Protein AF-A0A093FDG3-F1 (afdb_monomer)

Foldseek 3Di:
DDDPCPPDPPPDAQVVDQDADPVRDRLAGEDDLVCQVVLVVQLVVLCVVCVVLVVVLVVCVVVVPCVQAEEEADDEDDSNVLSVCVSHPQPRYEYAYEDDNHDNPRYYYQYYDPDDPVSSVVSVCSRAPDPPGHGPYD

Sequence (138 aa):
AASYTDSSDDETSPRDKQQKNSKGSSDFCVKNIKQAEFGRREIEIAEQEMPALMALRKRAQGEKPLAGAKIVGCTHITAQTAVRAQPIPKGSAKAVLAPVSFSVPGFPVFAWKGESEDDFWWCIDRCVNVEGWQPNMV

Nearest PDB structures (foldseek):
  3gvp-assembly1_B  TM=8.889E-01  e=8.776E-14  Homo sapiens
  3gvp-assembly1_D  TM=8.827E-01  e=7.174E-13  Homo sapiens
  8cfu-assembly1_A  TM=8.323E-01  e=2.306E-08  Pseudomonas aeruginosa PAO1
  8ajw-assembly1_BBB  TM=8.351E-01  e=3.837E-08  Pseudomonas aeruginosa PAO1
  8aju-assembly1_AAA  TM=8.352E-01  e=5.992E-08  Pseudomonas aeruginosa PAO1

Secondary structure (DSSP, 8-state):
-------SSTTS-GGGS----TTS----EES-GGGHHHHHHHHHHHHHH-HHHHHHHHHHHHH-TTTT--EEEEEE--HHHHHHHTTSPTTSEEEEEESS----TTS-EEE-TT--HHHHHHHHHHHH-BTTB--SB-

Mean predicted aligned error: 9.43 Å

Radius of gyration: 15.61 Å; Cα contacts (8 Å, |Δi|>4): 178; chains: 1; bounding box: 36×43×39 Å

Solvent-accessible surface area (backbone atoms only — not comparable to full-atom values): 8216 Å² total; per-residue (Å²): 135,86,82,87,73,88,87,80,75,86,86,63,64,44,84,81,50,93,53,65,50,103,82,71,52,55,68,49,35,48,74,44,76,83,42,33,65,59,36,50,53,46,27,60,53,35,48,71,76,33,57,71,58,52,52,50,49,64,61,40,67,81,71,46,86,62,70,90,42,25,34,36,45,82,48,77,39,49,41,59,47,53,55,68,55,64,84,55,55,75,73,29,4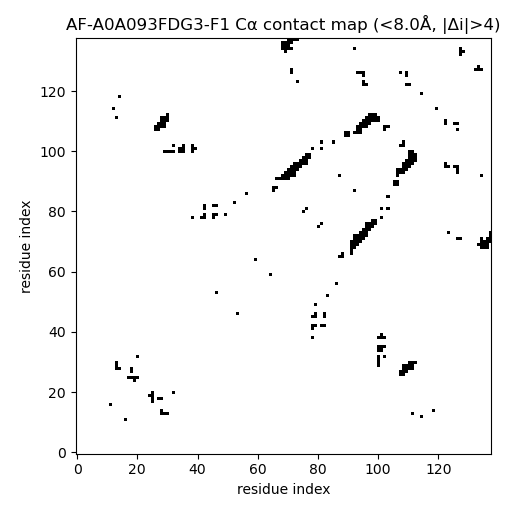1,32,31,26,34,33,52,61,50,60,75,55,93,61,43,39,38,30,30,41,80,87,63,51,73,70,52,51,53,49,24,46,44,67,47,57,71,39,92,99,50,71,69,80,44,108

InterPro domains:
  IPR000043 Adenosylhomocysteinase-like [PF05221] (27-138)
  IPR000043 Adenosylhomocysteinase-like [PTHR23420] (20-138)
  IPR042172 Adenosylhomocysteinase-like superfamily [G3DSA:3.40.50.1480] (11-138)

Organism: Gavia stellata (NCBI:txid37040)

pLDDT: mean 72.17, std 13.89, range [32.44, 88.31]

Structure (mmCIF, N/CA/C/O backbone):
data_AF-A0A093FDG3-F1
#
_entry.id   AF-A0A093FDG3-F1
#
loop_
_atom_site.group_PDB
_atom_site.id
_atom_site.type_symbol
_atom_site.label_atom_id
_atom_site.label_alt_id
_atom_site.label_comp_id
_atom_site.label_asym_id
_atom_site.label_entity_id
_atom_site.label_seq_id
_atom_site.pdbx_PDB_ins_code
_atom_site.Cartn_x
_atom_site.Cartn_y
_atom_site.Cartn_z
_atom_site.occupancy
_atom_site.B_iso_or_equiv
_atom_site.auth_seq_id
_atom_site.auth_comp_id
_atom_site.auth_asym_id
_atom_site.auth_atom_id
_atom_site.pdbx_PDB_model_num
ATOM 1 N N . ALA A 1 1 ? 19.102 25.028 -0.674 1.00 37.66 1 ALA A N 1
ATOM 2 C CA . ALA A 1 1 ? 18.312 24.269 -1.660 1.00 37.66 1 ALA A CA 1
ATOM 3 C C . ALA A 1 1 ? 19.135 23.056 -2.074 1.00 37.66 1 ALA A C 1
ATOM 5 O O . ALA A 1 1 ? 20.079 23.213 -2.833 1.00 37.66 1 ALA A O 1
ATOM 6 N N . ALA A 1 2 ? 18.882 21.888 -1.478 1.00 34.38 2 ALA A N 1
ATOM 7 C CA . ALA A 1 2 ? 19.558 20.653 -1.870 1.00 34.38 2 ALA A CA 1
ATOM 8 C C . ALA A 1 2 ? 18.728 20.007 -2.984 1.00 34.38 2 ALA A C 1
ATOM 10 O O . ALA A 1 2 ? 17.628 19.515 -2.737 1.00 34.38 2 ALA A O 1
ATOM 11 N N . SER A 1 3 ? 19.208 20.102 -4.221 1.00 37.47 3 SER A N 1
ATOM 12 C CA . SER A 1 3 ? 18.623 19.424 -5.373 1.00 37.47 3 SER A CA 1
ATOM 13 C C . SER A 1 3 ? 18.927 17.928 -5.278 1.00 37.47 3 SER A C 1
ATOM 15 O O . SER A 1 3 ? 20.050 17.499 -5.529 1.00 37.47 3 SER A O 1
ATOM 17 N N . TYR A 1 4 ? 17.926 17.137 -4.896 1.00 47.31 4 TYR A N 1
ATOM 18 C CA . TYR A 1 4 ? 17.964 15.675 -4.939 1.00 47.31 4 TYR A CA 1
ATOM 19 C C . TYR A 1 4 ? 17.657 15.186 -6.358 1.00 47.31 4 TYR A C 1
ATOM 21 O O . TYR A 1 4 ? 16.580 14.666 -6.635 1.00 47.31 4 TYR A O 1
ATOM 29 N N . THR A 1 5 ? 18.595 15.379 -7.273 1.00 50.44 5 THR A N 1
ATOM 30 C CA . THR A 1 5 ? 18.605 14.694 -8.570 1.00 50.44 5 THR A CA 1
ATOM 31 C C . THR A 1 5 ? 19.833 13.804 -8.604 1.00 50.44 5 THR A C 1
ATOM 33 O O . THR A 1 5 ? 20.839 14.153 -9.213 1.00 50.44 5 THR A O 1
ATOM 36 N N . ASP A 1 6 ? 19.766 12.673 -7.899 1.00 43.47 6 ASP A N 1
ATOM 37 C CA . ASP A 1 6 ? 20.670 11.559 -8.175 1.00 43.47 6 ASP A CA 1
ATOM 38 C C . ASP A 1 6 ? 20.052 10.760 -9.327 1.00 43.47 6 ASP A C 1
ATOM 40 O O . ASP A 1 6 ? 19.098 9.999 -9.160 1.00 43.47 6 ASP A O 1
ATOM 44 N N . SER A 1 7 ? 20.513 11.101 -10.526 1.00 47.47 7 SER A N 1
ATOM 45 C CA . SER A 1 7 ? 19.956 10.742 -11.828 1.00 47.47 7 SER A CA 1
ATOM 46 C C . SER A 1 7 ? 20.871 9.732 -12.525 1.00 47.47 7 SER A C 1
ATOM 48 O O . SER A 1 7 ? 21.399 10.031 -13.595 1.00 47.47 7 SER A O 1
ATOM 50 N N . SER A 1 8 ? 21.127 8.570 -11.910 1.00 44.06 8 SER A N 1
ATOM 51 C CA . SER A 1 8 ? 22.035 7.571 -12.508 1.00 44.06 8 SER A CA 1
ATOM 52 C C . SER A 1 8 ? 21.576 6.105 -12.502 1.00 44.06 8 SER A C 1
ATOM 54 O O . SER A 1 8 ? 22.223 5.293 -13.151 1.00 44.06 8 SER A O 1
ATOM 56 N N . ASP A 1 9 ? 20.428 5.758 -11.905 1.00 49.72 9 ASP A N 1
ATOM 57 C CA . ASP A 1 9 ? 19.935 4.361 -11.853 1.00 49.72 9 ASP A CA 1
ATOM 58 C C . ASP A 1 9 ? 18.706 4.081 -12.760 1.00 49.72 9 ASP A C 1
ATOM 60 O O . ASP A 1 9 ? 18.002 3.081 -12.567 1.00 49.72 9 ASP A O 1
ATOM 64 N N . ASP A 1 10 ? 18.414 4.963 -13.725 1.00 53.97 10 ASP A N 1
ATOM 65 C CA . ASP A 1 10 ? 17.061 5.156 -14.289 1.00 53.97 10 ASP A CA 1
ATOM 66 C C . ASP A 1 10 ? 16.673 4.325 -15.534 1.00 53.97 10 ASP A C 1
ATOM 68 O O . ASP A 1 10 ? 15.621 4.572 -16.108 1.00 53.97 10 ASP A O 1
ATOM 72 N N . GLU A 1 11 ? 17.452 3.316 -15.940 1.00 56.31 11 GLU A N 1
ATOM 73 C CA . GLU A 1 11 ? 17.148 2.540 -17.168 1.00 56.31 11 GLU A CA 1
ATOM 74 C C . GLU A 1 11 ? 16.602 1.123 -16.922 1.00 56.31 11 GLU A C 1
ATOM 76 O O . GLU A 1 11 ? 16.164 0.450 -17.848 1.00 56.31 11 GLU A O 1
ATOM 81 N N . THR A 1 12 ? 16.614 0.626 -15.682 1.00 65.19 12 THR A N 1
ATOM 82 C CA . THR A 1 12 ? 16.109 -0.728 -15.374 1.00 65.19 12 THR A CA 1
ATOM 83 C C . THR A 1 12 ? 14.921 -0.679 -14.434 1.00 65.19 12 THR A C 1
ATOM 85 O O . THR A 1 12 ? 15.029 -0.160 -13.314 1.00 65.19 12 THR A O 1
ATOM 88 N N . SER A 1 13 ? 13.814 -1.284 -14.881 1.00 74.69 13 SER A N 1
ATOM 89 C CA . SER A 1 13 ? 12.598 -1.460 -14.089 1.00 74.69 13 SER A CA 1
ATOM 90 C C . SER A 1 13 ? 12.950 -2.08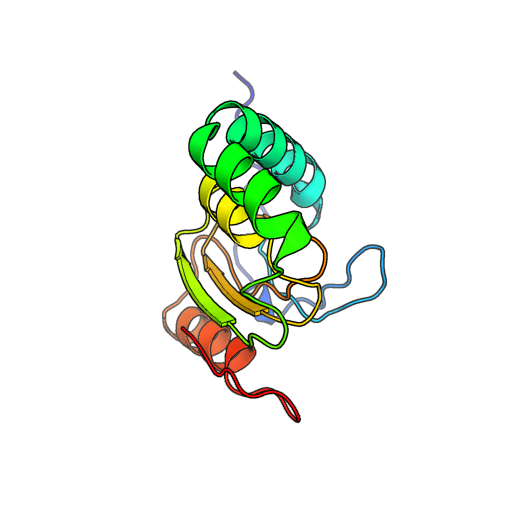5 -12.732 1.00 74.69 13 SER A C 1
ATOM 92 O O . SER A 1 13 ? 13.683 -3.080 -12.675 1.00 74.69 13 SER A O 1
ATOM 94 N N . PRO A 1 14 ? 12.451 -1.533 -11.610 1.00 80.81 14 PRO A N 1
ATOM 95 C CA . PRO A 1 14 ? 12.605 -2.136 -10.292 1.00 80.81 14 PRO A CA 1
ATOM 96 C C . PRO A 1 14 ? 12.169 -3.602 -10.232 1.00 80.81 14 PRO A C 1
ATOM 98 O O . PRO A 1 14 ? 12.706 -4.335 -9.402 1.00 80.81 14 PRO A O 1
ATOM 101 N N . ARG A 1 15 ? 11.264 -4.036 -11.126 1.00 79.50 15 ARG A N 1
ATOM 102 C CA . ARG A 1 15 ? 10.802 -5.429 -11.212 1.00 79.50 15 ARG A CA 1
ATOM 103 C C . ARG A 1 15 ? 11.939 -6.415 -11.493 1.00 79.50 15 ARG A C 1
ATOM 105 O O . ARG A 1 15 ? 11.880 -7.552 -11.035 1.00 79.50 15 ARG A O 1
ATOM 112 N N . ASP A 1 16 ? 12.963 -5.992 -12.233 1.00 81.19 16 ASP A N 1
ATOM 113 C CA . ASP A 1 16 ? 14.068 -6.863 -12.645 1.00 81.19 16 ASP A CA 1
ATOM 114 C C . ASP A 1 16 ? 15.184 -6.907 -11.584 1.00 81.19 16 ASP A C 1
ATOM 116 O O . ASP A 1 16 ? 16.14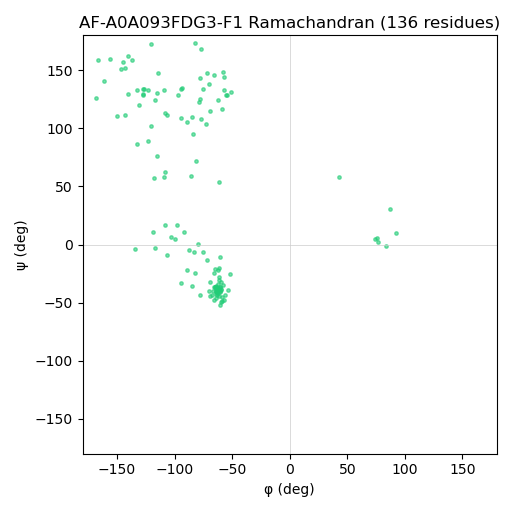5 -7.671 -11.690 1.00 81.19 16 ASP A O 1
ATOM 120 N N . LYS A 1 17 ? 15.058 -6.099 -10.522 1.00 80.31 17 LYS A N 1
ATOM 121 C CA . LYS A 1 17 ? 16.024 -6.007 -9.425 1.00 80.31 17 LYS A CA 1
ATOM 122 C C . LYS A 1 17 ? 15.558 -6.883 -8.261 1.00 80.31 17 LYS A C 1
ATOM 124 O O . LYS A 1 17 ? 14.447 -6.739 -7.761 1.00 80.31 17 LYS A O 1
ATOM 129 N N . GLN A 1 18 ? 16.429 -7.758 -7.752 1.00 73.81 18 GLN A N 1
ATOM 130 C CA . GLN A 1 18 ? 16.146 -8.474 -6.503 1.00 73.81 18 GLN A CA 1
ATOM 131 C C . GLN A 1 18 ? 16.187 -7.507 -5.316 1.00 73.81 18 GLN A C 1
ATOM 133 O O . GLN A 1 18 ? 17.242 -6.974 -4.971 1.00 73.81 18 GLN A O 1
ATOM 138 N N . GLN A 1 19 ? 15.042 -7.310 -4.661 1.00 75.12 19 GLN A N 1
ATOM 139 C CA . GLN A 1 19 ? 14.919 -6.448 -3.488 1.00 75.12 19 GLN A CA 1
ATOM 140 C C . GLN A 1 19 ? 14.696 -7.281 -2.226 1.00 75.12 19 GLN A C 1
ATOM 142 O O . GLN A 1 19 ? 13.869 -8.191 -2.189 1.00 75.12 19 GLN A O 1
ATOM 147 N N . LYS A 1 20 ? 15.446 -6.961 -1.168 1.00 79.06 20 LYS A N 1
ATOM 148 C CA . LYS A 1 20 ? 15.242 -7.502 0.179 1.00 79.06 20 LYS A CA 1
ATOM 149 C C . LYS A 1 20 ? 15.273 -6.360 1.176 1.00 79.06 20 LYS A C 1
ATOM 151 O O . LYS A 1 20 ? 16.155 -5.506 1.120 1.00 79.06 20 LYS A O 1
ATOM 156 N N . ASN A 1 21 ? 14.307 -6.333 2.088 1.00 72.50 21 ASN A N 1
ATOM 157 C CA . ASN A 1 21 ? 14.330 -5.370 3.184 1.00 72.50 21 ASN A CA 1
ATOM 158 C C . ASN A 1 21 ? 15.222 -5.852 4.335 1.00 72.50 21 ASN A C 1
ATOM 160 O O . ASN A 1 21 ? 15.676 -6.995 4.364 1.00 72.50 21 ASN A O 1
ATOM 164 N N . SER A 1 22 ? 15.430 -4.987 5.329 1.00 70.56 22 SER A N 1
ATOM 165 C CA . SER A 1 22 ? 16.208 -5.295 6.539 1.00 70.56 22 SER A CA 1
ATOM 166 C C . SER A 1 22 ? 15.649 -6.454 7.378 1.00 70.56 22 SER A C 1
ATOM 168 O O . SER A 1 22 ? 16.324 -6.927 8.286 1.00 70.56 22 SER A O 1
ATOM 170 N N . LYS A 1 23 ? 14.431 -6.928 7.081 1.00 69.44 23 LYS A N 1
ATOM 171 C CA . LYS A 1 23 ? 13.786 -8.089 7.712 1.00 69.44 23 LYS A CA 1
ATOM 172 C C . LYS A 1 23 ? 13.810 -9.344 6.829 1.00 69.44 23 LYS A C 1
ATOM 174 O O . LYS A 1 23 ? 13.170 -10.329 7.177 1.00 69.44 23 LYS A O 1
ATOM 179 N N . GLY A 1 24 ? 14.501 -9.307 5.688 1.00 73.81 24 GLY A N 1
ATOM 180 C CA . GLY A 1 24 ? 14.630 -10.436 4.764 1.00 73.81 24 GLY A CA 1
ATOM 181 C C . GLY A 1 24 ? 13.395 -10.731 3.908 1.00 73.81 24 GLY A C 1
ATOM 182 O O . GLY A 1 24 ? 13.408 -11.713 3.173 1.00 73.81 24 GLY A O 1
ATOM 183 N N . SER A 1 25 ? 12.346 -9.904 3.963 1.00 73.00 25 SER A N 1
ATOM 184 C CA . SER A 1 25 ? 11.194 -10.043 3.064 1.00 73.00 25 SER A CA 1
ATOM 185 C C . SER A 1 25 ? 11.537 -9.486 1.681 1.00 73.00 25 SER A C 1
ATOM 187 O O . SER A 1 25 ? 12.262 -8.495 1.576 1.00 73.00 25 SER A O 1
ATOM 189 N N . SER A 1 26 ? 11.017 -10.141 0.644 1.00 79.00 26 SER A N 1
ATOM 190 C CA . SER A 1 26 ? 11.118 -9.760 -0.771 1.00 79.00 26 SER A CA 1
ATOM 191 C C . SER A 1 26 ? 9.746 -9.501 -1.406 1.00 79.00 26 SER A C 1
ATOM 193 O O . SER A 1 26 ? 9.637 -9.410 -2.622 1.00 79.00 26 SER A O 1
ATOM 195 N N . ASP A 1 27 ? 8.688 -9.426 -0.594 1.00 78.56 27 ASP A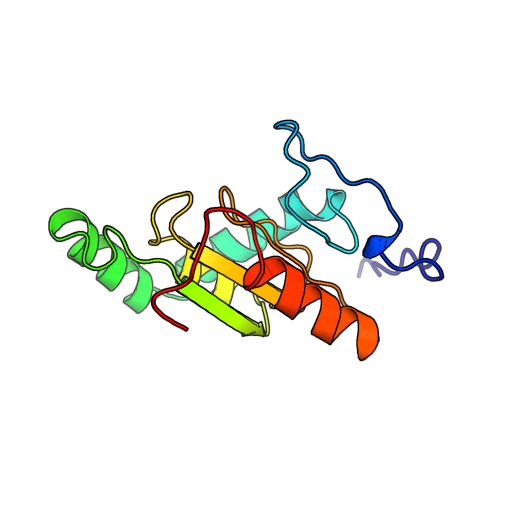 N 1
ATOM 196 C CA . ASP A 1 27 ? 7.311 -9.220 -1.056 1.00 78.56 27 ASP A CA 1
ATOM 197 C C . ASP A 1 27 ? 7.028 -7.714 -1.216 1.00 78.56 27 ASP A C 1
ATOM 199 O O . ASP A 1 27 ? 6.227 -7.135 -0.490 1.00 78.56 27 ASP A O 1
ATOM 203 N N . PHE A 1 28 ? 7.808 -7.034 -2.059 1.00 81.94 28 PHE A N 1
ATOM 204 C CA . PHE A 1 28 ? 7.618 -5.635 -2.459 1.00 81.94 28 PHE A CA 1
ATOM 205 C C . PHE A 1 28 ? 8.496 -5.311 -3.679 1.00 81.94 28 PHE A C 1
ATOM 207 O O . PHE A 1 28 ? 9.508 -5.967 -3.919 1.00 81.94 28 PHE A O 1
ATOM 214 N N . CYS A 1 29 ? 8.140 -4.264 -4.418 1.00 84.38 29 CYS A N 1
ATOM 215 C CA . CYS A 1 29 ? 8.908 -3.729 -5.534 1.00 84.38 29 CYS A CA 1
ATOM 216 C C . CYS A 1 29 ? 8.796 -2.201 -5.539 1.00 84.38 29 CYS A C 1
ATOM 218 O O . CYS A 1 29 ? 7.714 -1.661 -5.768 1.00 84.38 29 CYS A O 1
ATOM 220 N N . VAL A 1 30 ? 9.894 -1.498 -5.245 1.00 82.00 30 VAL A N 1
ATOM 221 C CA . VAL A 1 30 ? 9.930 -0.025 -5.191 1.00 82.00 30 VAL A CA 1
ATOM 222 C C . VAL A 1 30 ? 11.177 0.546 -5.856 1.00 82.00 30 VAL A C 1
ATOM 224 O O . VAL A 1 30 ? 12.191 -0.137 -5.958 1.00 82.00 30 VAL A O 1
ATOM 227 N N . LYS A 1 31 ? 11.156 1.823 -6.263 1.00 81.69 31 LYS A N 1
ATOM 228 C CA . LYS A 1 31 ? 12.312 2.450 -6.938 1.00 81.69 31 LYS A CA 1
ATOM 229 C C . LYS A 1 31 ? 13.589 2.423 -6.095 1.00 81.69 31 LYS A C 1
ATOM 231 O O . LYS A 1 31 ? 14.649 2.062 -6.592 1.00 81.69 31 LYS A O 1
ATOM 236 N N . ASN A 1 32 ? 13.501 2.824 -4.825 1.00 79.56 32 ASN A N 1
ATOM 237 C CA . ASN A 1 32 ? 14.666 2.891 -3.948 1.00 79.56 32 ASN A CA 1
ATOM 238 C C . ASN A 1 32 ? 14.298 2.649 -2.479 1.00 79.56 32 ASN A C 1
ATOM 240 O O . ASN A 1 32 ? 13.704 3.501 -1.819 1.00 79.56 32 ASN A O 1
ATOM 244 N N . ILE A 1 33 ? 14.727 1.507 -1.936 1.00 77.44 33 ILE A N 1
ATOM 245 C CA . ILE A 1 33 ? 14.490 1.145 -0.533 1.00 77.44 33 ILE A CA 1
ATOM 246 C C . ILE A 1 33 ? 15.219 2.061 0.464 1.00 77.44 33 ILE A C 1
ATOM 248 O O . ILE A 1 33 ? 14.767 2.216 1.598 1.00 77.44 33 ILE A O 1
ATOM 252 N N . LYS A 1 34 ? 16.315 2.718 0.058 1.00 78.56 34 LYS A N 1
ATOM 253 C CA . LYS A 1 34 ? 17.087 3.622 0.930 1.00 78.56 34 LYS A CA 1
ATOM 254 C C . LYS A 1 34 ? 16.278 4.855 1.349 1.00 78.56 34 LYS A C 1
ATOM 256 O O . LYS A 1 34 ? 16.571 5.459 2.373 1.00 78.56 34 LYS A O 1
ATOM 261 N N . GLN A 1 35 ? 15.228 5.204 0.604 1.00 79.31 35 GLN A N 1
ATOM 262 C CA . GLN A 1 35 ? 14.330 6.314 0.934 1.00 79.31 35 GLN A CA 1
ATOM 263 C C . GLN A 1 35 ? 13.282 5.959 2.003 1.00 79.31 35 GLN A C 1
ATOM 265 O O . GLN A 1 35 ? 12.494 6.819 2.387 1.00 79.31 35 GLN A O 1
ATOM 270 N N . ALA A 1 36 ? 13.279 4.730 2.531 1.00 75.62 36 ALA A N 1
ATOM 271 C CA . ALA A 1 36 ? 12.308 4.308 3.537 1.00 75.62 36 ALA A CA 1
ATOM 272 C C . ALA A 1 36 ? 12.363 5.148 4.827 1.00 75.62 36 ALA A C 1
ATOM 274 O O . ALA A 1 36 ? 11.318 5.411 5.418 1.00 75.62 36 ALA A O 1
ATOM 275 N N . GLU A 1 37 ? 13.547 5.586 5.271 1.00 78.06 37 GLU A N 1
ATOM 276 C CA . GLU A 1 37 ? 13.673 6.446 6.461 1.00 78.06 37 GLU A CA 1
ATOM 277 C C . GLU A 1 37 ? 13.087 7.836 6.233 1.00 78.06 37 GLU A C 1
ATOM 279 O O . GLU A 1 37 ? 12.348 8.339 7.078 1.00 78.06 37 GLU A O 1
ATOM 284 N N . PHE A 1 38 ? 13.372 8.432 5.074 1.00 80.25 38 PHE A N 1
ATOM 285 C CA . PHE A 1 38 ? 12.762 9.693 4.665 1.00 80.25 38 PHE A CA 1
ATOM 286 C C . PHE A 1 38 ? 11.240 9.551 4.604 1.00 80.25 38 PHE A C 1
ATOM 288 O O . PHE A 1 38 ? 10.511 10.357 5.176 1.00 80.25 38 PHE A O 1
ATOM 295 N N . GLY A 1 39 ? 10.765 8.453 4.013 1.00 77.44 39 GLY A N 1
ATOM 296 C CA . GLY A 1 39 ? 9.346 8.169 3.931 1.00 77.44 39 GLY A CA 1
ATOM 297 C C . GLY A 1 39 ? 8.668 8.040 5.303 1.00 77.44 39 GLY A C 1
ATOM 298 O O . GLY A 1 39 ? 7.546 8.495 5.496 1.00 77.44 39 GLY A O 1
ATOM 299 N N . ARG A 1 40 ? 9.345 7.475 6.306 1.00 78.69 40 ARG A N 1
ATOM 300 C CA . ARG A 1 40 ? 8.786 7.418 7.668 1.00 78.69 40 ARG A CA 1
ATOM 301 C C . ARG A 1 40 ? 8.586 8.797 8.280 1.00 78.69 40 ARG A C 1
ATOM 303 O O . ARG A 1 40 ? 7.546 9.022 8.886 1.00 78.69 40 ARG A O 1
ATOM 310 N N . ARG A 1 41 ? 9.536 9.712 8.081 1.00 80.44 41 ARG A N 1
ATOM 311 C CA . ARG A 1 41 ? 9.433 11.082 8.605 1.00 80.44 41 ARG A CA 1
ATOM 312 C C . ARG A 1 41 ? 8.245 11.826 8.000 1.00 80.44 41 ARG A C 1
ATOM 314 O O . ARG A 1 41 ? 7.486 12.449 8.727 1.00 80.44 41 ARG A O 1
ATOM 321 N N . GLU A 1 42 ? 8.036 11.699 6.694 1.00 82.81 42 GLU A N 1
ATOM 322 C CA . GLU A 1 42 ? 6.878 12.302 6.019 1.00 82.81 42 GLU A CA 1
ATOM 323 C C . GLU A 1 42 ? 5.546 11.734 6.534 1.00 82.81 42 GLU A C 1
ATOM 325 O O . GLU A 1 42 ? 4.578 12.471 6.696 1.00 82.81 42 GLU A O 1
ATOM 330 N N . ILE A 1 43 ? 5.489 10.431 6.837 1.00 81.00 43 ILE A N 1
ATOM 331 C CA . ILE A 1 43 ? 4.302 9.811 7.444 1.00 81.00 43 ILE A CA 1
ATOM 332 C C . ILE A 1 43 ? 4.046 10.392 8.835 1.00 81.00 43 ILE A C 1
ATOM 334 O O . ILE A 1 43 ? 2.914 10.759 9.125 1.00 81.00 43 ILE A O 1
ATOM 338 N N . GLU A 1 44 ? 5.076 10.510 9.676 1.00 82.81 44 GLU A N 1
ATOM 339 C CA . GLU A 1 44 ? 4.960 11.095 11.020 1.00 82.81 44 GLU A CA 1
ATOM 340 C C . GLU A 1 44 ? 4.454 12.545 10.975 1.00 82.81 44 GLU A C 1
ATOM 342 O O . GLU A 1 44 ? 3.622 12.934 11.795 1.00 82.81 44 GLU A O 1
ATOM 347 N N . ILE A 1 45 ? 4.899 13.332 9.992 1.00 85.69 45 ILE A N 1
ATOM 348 C CA . ILE A 1 45 ? 4.394 14.693 9.763 1.00 85.69 45 ILE A CA 1
ATOM 349 C C . ILE A 1 45 ? 2.921 14.647 9.335 1.00 85.69 45 ILE A C 1
ATOM 351 O O . ILE A 1 45 ? 2.081 15.325 9.925 1.00 85.69 45 ILE A O 1
ATOM 355 N N . ALA A 1 46 ? 2.575 13.791 8.370 1.00 83.12 46 ALA A N 1
ATOM 356 C CA . ALA A 1 46 ? 1.200 13.646 7.899 1.00 83.12 46 ALA A CA 1
ATOM 357 C C . ALA A 1 46 ? 0.236 13.171 9.003 1.00 83.12 46 ALA A C 1
ATOM 359 O O . ALA A 1 46 ? -0.935 13.546 8.997 1.00 83.12 46 ALA A O 1
ATOM 360 N N . GLU A 1 47 ? 0.694 1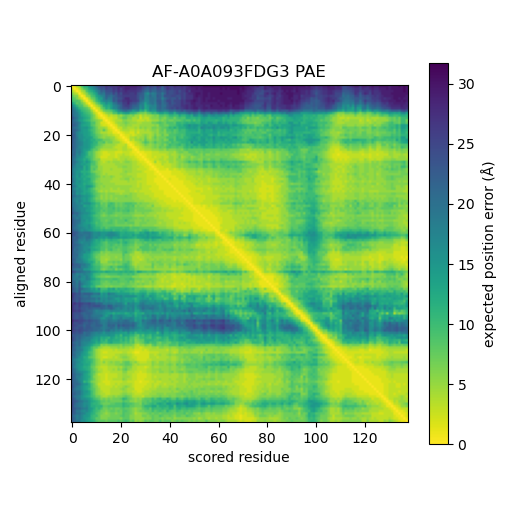2.383 9.982 1.00 81.81 47 GLU A N 1
ATOM 361 C CA . GLU A 1 47 ? -0.127 12.004 11.140 1.00 81.81 47 GLU A CA 1
ATOM 362 C C . GLU A 1 47 ? -0.557 13.216 11.970 1.00 81.81 47 GLU A C 1
ATOM 364 O O . GLU A 1 47 ? -1.701 13.270 12.432 1.00 81.81 47 GLU A O 1
ATOM 369 N N . GLN A 1 48 ? 0.334 14.197 12.134 1.00 86.44 48 GLN A N 1
ATOM 370 C CA . GLN A 1 48 ? 0.045 15.429 12.872 1.00 86.44 48 GLN A CA 1
ATOM 371 C C . GLN A 1 48 ? -0.962 16.311 12.123 1.00 86.44 48 GLN A C 1
ATOM 373 O O . GLN A 1 48 ? -1.799 16.961 12.749 1.00 86.44 48 GLN A O 1
ATOM 378 N N . GLU A 1 49 ? -0.943 16.278 10.790 1.00 88.00 49 GLU A N 1
ATOM 379 C CA . GLU A 1 49 ? -1.861 17.032 9.926 1.00 88.00 49 GLU A CA 1
ATOM 380 C C . GLU A 1 49 ? -3.221 16.340 9.709 1.00 88.00 49 GLU A C 1
ATOM 382 O O . GLU A 1 49 ? -4.138 16.930 9.135 1.00 88.00 49 GLU A O 1
ATOM 387 N N . MET A 1 50 ? -3.400 15.105 10.197 1.00 87.62 50 MET A N 1
ATOM 388 C CA . MET A 1 50 ? -4.626 14.311 10.022 1.00 87.62 50 MET A CA 1
ATOM 389 C C . MET A 1 50 ? -5.334 13.979 11.356 1.00 87.62 50 MET A C 1
ATOM 391 O O . MET A 1 50 ? -5.617 12.806 11.640 1.00 87.62 50 MET A O 1
ATOM 395 N N . PRO A 1 51 ? -5.717 14.980 12.179 1.00 88.31 51 PRO A N 1
ATOM 396 C CA . PRO A 1 51 ? -6.254 14.755 13.526 1.00 88.31 51 PRO A CA 1
ATOM 397 C C . PRO A 1 51 ? -7.569 13.964 13.535 1.00 88.31 51 PRO A C 1
ATOM 399 O O . PRO A 1 51 ? -7.797 13.144 14.426 1.00 88.31 51 PRO A O 1
ATOM 402 N N . ALA A 1 52 ? -8.425 14.150 12.524 1.00 87.31 52 ALA A N 1
ATOM 403 C CA . ALA A 1 52 ? -9.675 13.400 12.394 1.00 87.31 52 ALA A CA 1
ATOM 404 C C . ALA A 1 52 ? -9.424 11.895 12.204 1.00 87.31 52 ALA A C 1
ATOM 406 O O . ALA A 1 52 ? -10.097 11.065 12.818 1.00 87.31 52 ALA A O 1
ATOM 407 N N . LEU A 1 53 ? -8.419 11.534 11.403 1.00 83.25 53 LEU A N 1
ATOM 408 C CA . LEU A 1 53 ? -8.059 10.140 11.162 1.00 83.25 53 LEU A CA 1
ATOM 409 C C . LEU A 1 53 ? -7.443 9.510 12.415 1.00 83.25 53 LEU A C 1
ATOM 411 O O . LEU A 1 53 ? -7.795 8.389 12.771 1.00 83.25 53 LEU A O 1
ATOM 415 N N . MET A 1 54 ? -6.602 10.249 13.141 1.00 84.19 54 MET A N 1
ATOM 416 C CA . MET A 1 54 ? -6.044 9.790 14.417 1.00 84.19 54 MET A CA 1
ATOM 417 C C . MET A 1 54 ? -7.127 9.591 15.487 1.00 84.19 54 MET A C 1
ATOM 419 O O . MET A 1 54 ? -7.094 8.605 16.228 1.00 84.19 54 MET A O 1
ATOM 423 N N . ALA A 1 55 ? -8.138 10.462 15.528 1.00 86.38 55 ALA A N 1
ATOM 424 C CA . ALA A 1 55 ? -9.298 10.287 16.398 1.00 86.38 55 ALA A CA 1
ATOM 425 C C . ALA A 1 55 ? -10.107 9.030 16.032 1.00 86.38 55 ALA A C 1
ATOM 427 O O . ALA A 1 55 ? -10.488 8.268 16.924 1.00 86.38 55 ALA A O 1
ATOM 428 N N . LEU A 1 56 ? -10.327 8.773 14.736 1.00 83.69 56 LEU A N 1
ATOM 429 C CA . LEU A 1 56 ? -10.973 7.545 14.261 1.00 83.69 56 LEU A CA 1
ATOM 430 C C . LEU A 1 56 ? -10.165 6.301 14.632 1.00 83.69 56 LEU A C 1
ATOM 432 O O . LEU A 1 56 ? -10.741 5.347 15.149 1.00 83.69 56 LEU A O 1
ATOM 436 N N . ARG A 1 57 ? -8.837 6.323 14.459 1.00 80.12 57 ARG A N 1
ATOM 437 C CA . ARG A 1 57 ? -7.958 5.225 14.887 1.00 80.12 57 ARG A CA 1
ATOM 438 C C . ARG A 1 57 ? -8.114 4.936 16.376 1.00 80.12 57 ARG A C 1
ATOM 440 O O . ARG A 1 57 ? -8.295 3.783 16.749 1.00 80.12 57 ARG A O 1
ATOM 447 N N . LYS A 1 58 ? -8.084 5.973 17.220 1.00 83.31 58 LYS A N 1
ATOM 448 C CA . LYS A 1 58 ? -8.239 5.829 18.675 1.00 83.31 58 LYS A CA 1
ATOM 449 C C . LYS A 1 58 ? -9.580 5.191 19.049 1.00 83.31 58 LYS A C 1
ATOM 451 O O . LYS A 1 58 ? -9.620 4.360 19.946 1.00 83.31 58 LYS A O 1
ATOM 456 N N . ARG A 1 59 ? -10.664 5.542 18.350 1.00 82.44 59 ARG A N 1
ATOM 457 C CA . ARG A 1 59 ? -11.988 4.925 18.552 1.00 82.44 59 ARG A CA 1
ATOM 458 C C . ARG A 1 59 ? -12.017 3.469 18.074 1.00 82.44 59 ARG A C 1
ATOM 460 O O . ARG A 1 59 ? -12.481 2.594 18.793 1.00 82.44 59 ARG A O 1
ATOM 467 N N . ALA A 1 60 ? -11.447 3.200 16.903 1.00 77.06 60 ALA A N 1
ATOM 468 C CA . ALA A 1 60 ? -11.439 1.878 16.279 1.00 77.06 60 ALA A CA 1
ATOM 469 C C . ALA A 1 60 ? -10.515 0.853 16.970 1.00 77.06 60 ALA A C 1
ATOM 471 O O . ALA A 1 60 ? -10.629 -0.341 16.695 1.00 77.06 60 ALA A O 1
ATOM 472 N N . GLN A 1 61 ? -9.617 1.280 17.870 1.00 73.69 61 GLN A N 1
ATOM 473 C CA . GLN A 1 61 ? -8.709 0.387 18.608 1.00 73.69 61 GLN A CA 1
ATOM 474 C C . GLN A 1 61 ? -9.444 -0.691 19.420 1.00 73.69 61 GLN A C 1
ATOM 476 O O . GLN A 1 61 ? -8.941 -1.812 19.522 1.00 73.69 61 GLN A O 1
ATOM 481 N N . GLY A 1 62 ? -10.615 -0.366 19.980 1.00 72.50 62 GLY A N 1
ATOM 482 C CA . GLY A 1 62 ? -11.415 -1.306 20.771 1.00 72.50 62 GLY A CA 1
ATOM 483 C C . GLY A 1 62 ? -12.206 -2.298 19.916 1.00 72.50 62 GLY A C 1
ATOM 484 O O . GLY A 1 62 ? -12.217 -3.489 20.208 1.00 72.50 62 GLY A O 1
ATOM 485 N N . GLU A 1 63 ? -12.826 -1.813 18.840 1.00 73.88 63 GLU A N 1
ATOM 486 C CA . GLU A 1 63 ? -13.778 -2.591 18.032 1.00 73.88 63 GLU A CA 1
ATOM 487 C C . GLU A 1 63 ? -13.115 -3.378 16.895 1.00 73.88 63 GLU A C 1
ATOM 489 O O . GLU A 1 63 ? -13.679 -4.361 16.425 1.00 73.88 63 GLU A O 1
ATOM 494 N N . LYS A 1 64 ? -11.911 -2.974 16.460 1.00 75.00 64 LYS A N 1
ATOM 495 C CA . LYS A 1 64 ? -11.154 -3.592 15.353 1.00 75.00 64 LYS A CA 1
ATOM 496 C C . LYS A 1 64 ? -12.050 -3.928 14.143 1.00 75.00 64 LYS A C 1
ATOM 498 O O . LYS A 1 64 ? -12.076 -5.080 13.710 1.00 75.00 64 LYS A O 1
ATOM 503 N N . PRO A 1 65 ? -12.738 -2.938 13.546 1.00 77.44 65 PRO A N 1
ATOM 504 C CA . PRO A 1 65 ? -13.735 -3.177 12.496 1.00 77.44 65 PRO A CA 1
ATOM 505 C C . PRO A 1 65 ? -13.165 -3.835 11.229 1.00 77.44 65 PRO A C 1
ATOM 507 O O . PRO A 1 65 ? -13.907 -4.421 10.452 1.00 77.44 65 PRO A O 1
ATOM 510 N N . LEU A 1 66 ? -11.847 -3.757 11.019 1.00 76.19 66 LEU A N 1
ATOM 511 C CA . LEU A 1 66 ? -11.140 -4.369 9.889 1.00 76.19 66 LEU A CA 1
ATOM 512 C C . LEU A 1 66 ? -10.486 -5.716 10.250 1.00 76.19 66 LEU A C 1
ATOM 514 O O . LEU A 1 66 ? -9.587 -6.184 9.552 1.00 76.19 66 LEU A O 1
ATOM 518 N N . ALA A 1 67 ? -10.880 -6.347 11.358 1.00 75.81 67 ALA A N 1
ATOM 519 C CA . ALA A 1 67 ? -10.398 -7.679 11.704 1.00 75.81 67 ALA A CA 1
ATOM 520 C C . ALA A 1 67 ? -10.826 -8.700 10.634 1.00 75.81 67 ALA A C 1
ATOM 522 O O . ALA A 1 67 ? -12.004 -8.832 10.322 1.00 75.81 67 ALA A O 1
ATOM 523 N N . GLY A 1 68 ? -9.860 -9.425 10.060 1.00 74.25 68 GLY A N 1
ATOM 524 C CA . GLY A 1 68 ? -10.121 -10.409 8.998 1.00 74.25 68 GLY A CA 1
ATOM 525 C C . GLY A 1 68 ? -10.377 -9.809 7.609 1.00 74.25 68 GLY A C 1
ATOM 526 O O . GLY A 1 68 ? -10.598 -10.556 6.654 1.00 74.25 68 GLY A O 1
ATOM 527 N N . ALA A 1 69 ? -10.307 -8.482 7.473 1.00 77.81 69 ALA A N 1
ATOM 528 C CA . ALA A 1 69 ? -10.279 -7.82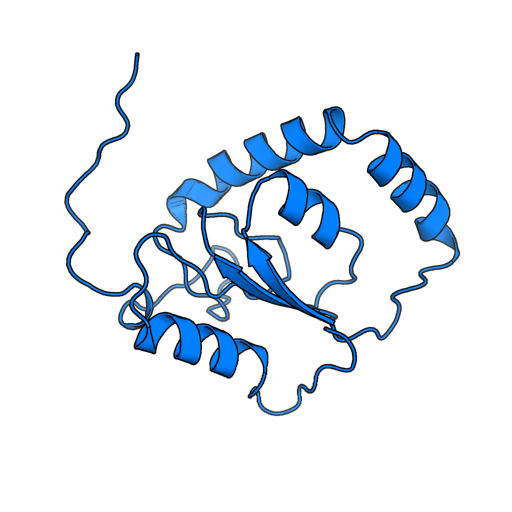2 6.178 1.00 77.81 69 ALA A CA 1
ATOM 529 C C . ALA A 1 69 ? -9.091 -8.322 5.336 1.00 77.81 69 ALA A C 1
ATOM 531 O O . ALA A 1 69 ? -8.046 -8.685 5.862 1.00 77.81 69 ALA A O 1
ATOM 532 N N .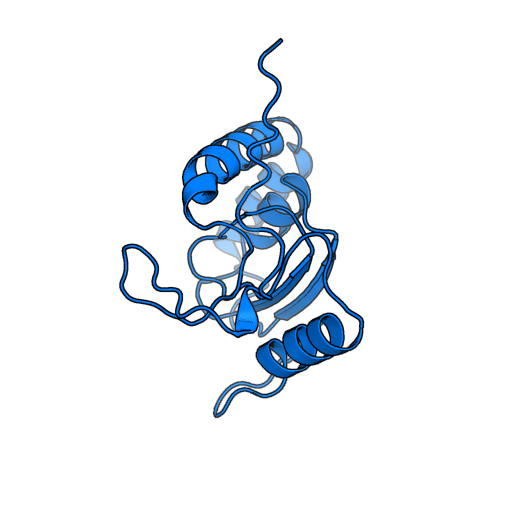 LYS A 1 70 ? -9.252 -8.363 4.019 1.00 78.81 70 LYS A N 1
ATOM 533 C CA . LYS A 1 70 ? -8.204 -8.614 3.028 1.00 78.81 70 LYS A CA 1
ATOM 534 C C . LYS A 1 70 ? -8.360 -7.545 1.957 1.00 78.81 70 LYS A C 1
ATOM 536 O O . LYS A 1 70 ? -9.105 -7.732 1.000 1.00 78.81 70 LYS A O 1
ATOM 541 N N . ILE A 1 71 ? -7.730 -6.399 2.187 1.00 79.19 71 ILE A N 1
ATOM 542 C CA . ILE A 1 71 ? -7.954 -5.177 1.399 1.00 79.19 71 ILE A CA 1
ATOM 543 C C . ILE A 1 71 ? -6.941 -5.081 0.262 1.00 79.19 71 ILE A C 1
ATOM 545 O O . ILE A 1 71 ? -5.748 -5.272 0.512 1.00 79.19 71 ILE A O 1
ATOM 549 N N . VAL A 1 72 ? -7.411 -4.740 -0.940 1.00 81.06 72 VAL A N 1
ATOM 550 C CA . VAL A 1 72 ? -6.588 -4.298 -2.075 1.00 81.06 72 VAL A CA 1
ATOM 551 C C . VAL A 1 72 ? -6.770 -2.828 -2.345 1.00 81.06 72 VAL A C 1
ATOM 553 O O . VAL A 1 72 ? -7.810 -2.422 -2.819 1.00 81.06 72 VAL A O 1
ATOM 556 N N . GLY A 1 73 ? -5.734 -2.029 -2.123 1.00 77.62 73 GLY A N 1
ATOM 557 C CA . GLY A 1 73 ? -5.739 -0.644 -2.589 1.00 77.62 73 GLY A CA 1
ATOM 558 C C . GLY A 1 73 ? -5.063 -0.530 -3.949 1.00 77.62 73 GLY A C 1
ATOM 559 O O . GLY A 1 73 ? -3.970 -1.059 -4.093 1.00 77.62 73 GLY A O 1
ATOM 560 N N . CYS A 1 74 ? -5.665 0.190 -4.896 1.00 79.00 74 CYS A N 1
ATOM 561 C CA . CYS A 1 74 ? -4.997 0.723 -6.087 1.00 79.00 74 CYS A CA 1
ATOM 562 C C . CYS A 1 74 ? -5.211 2.238 -6.104 1.00 79.00 74 CYS A C 1
ATOM 564 O O . CYS A 1 74 ? -6.226 2.735 -6.586 1.00 79.00 74 CYS A O 1
ATOM 566 N N . THR A 1 75 ? -4.305 2.982 -5.475 1.00 76.00 75 THR A N 1
ATOM 567 C CA . THR A 1 75 ? -4.460 4.429 -5.270 1.00 76.00 75 THR A CA 1
ATOM 568 C C . THR A 1 75 ? -3.120 5.139 -5.355 1.00 76.00 75 THR A C 1
ATOM 570 O O . THR A 1 75 ? -2.073 4.555 -5.073 1.00 76.00 75 THR A O 1
ATOM 573 N N . HIS A 1 76 ? -3.166 6.439 -5.652 1.00 73.19 76 HIS A N 1
ATOM 574 C CA . HIS A 1 76 ? -2.011 7.311 -5.498 1.00 73.19 76 HIS A CA 1
ATOM 575 C C . HIS A 1 76 ? -1.498 7.285 -4.055 1.00 73.19 76 HIS A C 1
ATOM 577 O O . HIS A 1 76 ? -2.264 7.402 -3.087 1.00 73.19 76 HIS A O 1
ATOM 583 N N . ILE A 1 77 ? -0.185 7.130 -3.919 1.00 67.56 77 ILE A N 1
ATOM 584 C CA . ILE A 1 77 ? 0.492 6.976 -2.641 1.00 67.56 77 ILE A CA 1
ATOM 585 C C . ILE A 1 77 ? 1.249 8.231 -2.280 1.00 67.56 77 ILE A C 1
ATOM 587 O O . ILE A 1 77 ? 2.270 8.582 -2.866 1.00 67.56 77 ILE A O 1
ATOM 591 N N . THR A 1 78 ? 0.725 8.867 -1.245 1.00 73.50 78 THR A N 1
ATOM 592 C CA . THR A 1 78 ? 1.331 9.982 -0.537 1.00 73.50 78 THR A CA 1
ATOM 593 C C . THR A 1 78 ? 1.527 9.594 0.927 1.00 73.50 78 THR A C 1
ATOM 595 O O . THR A 1 78 ? 1.032 8.554 1.384 1.00 73.50 78 THR A O 1
ATOM 598 N N . ALA A 1 79 ? 2.212 10.448 1.688 1.00 71.69 79 ALA A N 1
ATOM 599 C CA . ALA A 1 79 ? 2.325 10.278 3.133 1.00 71.69 79 ALA A CA 1
ATOM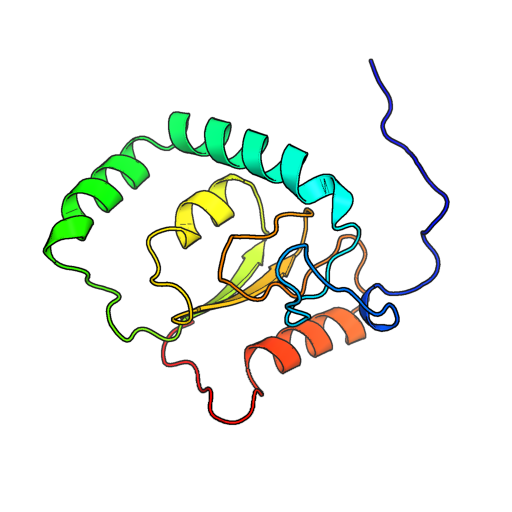 600 C C . ALA A 1 79 ? 0.934 10.146 3.783 1.00 71.69 79 ALA A C 1
ATOM 602 O O . ALA A 1 79 ? 0.724 9.268 4.617 1.00 71.69 79 ALA A O 1
ATOM 603 N N . GLN A 1 80 ? -0.057 10.916 3.314 1.00 77.38 80 GLN A N 1
ATOM 604 C CA . GLN A 1 80 ? -1.432 10.845 3.821 1.00 77.38 80 GLN A CA 1
ATOM 605 C C . GLN A 1 80 ? -2.100 9.483 3.560 1.00 77.38 80 GLN A C 1
ATOM 607 O O . GLN A 1 80 ? -2.796 8.955 4.431 1.00 77.38 80 GLN A O 1
ATOM 612 N N . THR A 1 81 ? -1.883 8.870 2.390 1.00 73.38 81 THR A N 1
ATOM 613 C CA . THR A 1 81 ? -2.415 7.525 2.103 1.00 73.38 81 THR A CA 1
ATOM 614 C C . THR A 1 81 ? -1.773 6.469 3.009 1.00 73.38 81 THR A C 1
ATOM 616 O O . THR A 1 81 ? -2.460 5.565 3.487 1.00 73.38 81 THR A O 1
ATOM 619 N N . ALA A 1 82 ? -0.482 6.602 3.327 1.00 71.19 82 ALA A N 1
ATOM 620 C CA . ALA A 1 82 ? 0.180 5.713 4.280 1.00 71.19 82 ALA A CA 1
ATOM 621 C C . ALA A 1 82 ? -0.390 5.857 5.708 1.00 71.19 82 ALA A C 1
ATOM 623 O O . ALA A 1 82 ? -0.596 4.848 6.390 1.00 71.19 82 ALA A O 1
ATOM 624 N N . VAL A 1 83 ? -0.760 7.074 6.128 1.00 74.81 83 VAL A N 1
ATOM 625 C CA . VAL A 1 83 ? -1.517 7.287 7.375 1.00 74.81 83 VAL A CA 1
ATOM 626 C C . VAL A 1 83 ? -2.908 6.635 7.287 1.00 74.81 83 VAL A C 1
ATOM 628 O O . VAL A 1 83 ? -3.391 6.041 8.250 1.00 74.81 83 VAL A O 1
ATOM 631 N N . ARG A 1 84 ? -3.574 6.628 6.132 1.00 71.00 84 ARG A N 1
ATOM 632 C CA . ARG A 1 84 ? -4.843 5.890 5.991 1.00 71.00 84 ARG A CA 1
ATOM 633 C C . ARG A 1 84 ? -4.685 4.373 6.164 1.00 71.00 84 ARG A C 1
ATOM 635 O O . ARG A 1 84 ? -5.571 3.762 6.751 1.00 71.00 84 ARG A O 1
ATOM 642 N N . ALA A 1 85 ? -3.588 3.780 5.690 1.00 64.56 85 ALA A N 1
ATOM 643 C CA . ALA A 1 85 ? -3.387 2.324 5.651 1.00 64.56 85 ALA A CA 1
ATOM 644 C C . ALA A 1 85 ? -2.902 1.695 6.977 1.00 64.56 85 ALA A C 1
ATOM 646 O O . ALA A 1 85 ? -3.160 0.527 7.254 1.00 64.56 85 ALA A O 1
ATOM 647 N N . GLN A 1 86 ? -2.248 2.463 7.846 1.00 60.50 86 GLN A N 1
ATOM 648 C CA . GLN A 1 86 ? -1.662 1.972 9.105 1.00 60.50 86 GLN A CA 1
ATOM 649 C C . GLN A 1 86 ? -2.609 1.381 10.189 1.00 60.50 86 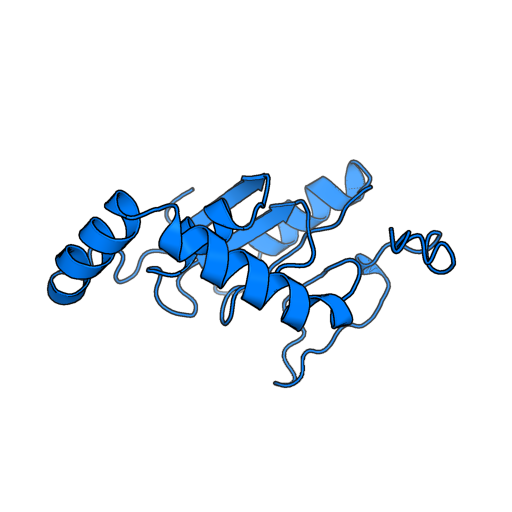GLN A C 1
ATOM 651 O O . GLN A 1 86 ? -2.096 0.622 11.013 1.00 60.50 86 GLN A O 1
ATOM 656 N N . PRO A 1 87 ? -3.934 1.656 10.268 1.00 59.03 87 PRO A N 1
ATOM 657 C CA . PRO A 1 87 ? -4.812 0.958 11.216 1.00 59.03 87 PRO A CA 1
ATOM 658 C C . PRO A 1 87 ? -5.153 -0.479 10.800 1.00 59.03 87 PRO A C 1
ATOM 660 O O . PRO A 1 87 ? -5.795 -1.199 11.564 1.00 59.03 87 PRO A O 1
ATOM 663 N N . ILE A 1 88 ? -4.746 -0.907 9.605 1.00 59.50 88 ILE A N 1
ATOM 664 C CA . ILE A 1 88 ? -5.001 -2.253 9.107 1.00 59.50 88 ILE A CA 1
ATOM 665 C C . ILE A 1 88 ? -4.055 -3.248 9.825 1.00 59.50 88 ILE A C 1
ATOM 667 O O . ILE A 1 88 ? -2.859 -2.979 9.968 1.00 59.50 88 ILE A O 1
ATOM 671 N N . PRO A 1 89 ? -4.543 -4.404 10.314 1.00 56.41 89 PRO A N 1
ATOM 672 C CA . PRO A 1 89 ? -3.683 -5.447 10.875 1.00 56.41 89 PRO A CA 1
ATOM 673 C C . PRO A 1 89 ? -2.610 -5.937 9.882 1.00 56.41 89 PRO A C 1
ATOM 675 O O . PRO A 1 89 ? -2.861 -6.078 8.684 1.00 56.41 89 PRO A O 1
ATOM 678 N N . LYS A 1 90 ? -1.407 -6.262 10.373 1.00 49.03 90 LYS A N 1
ATOM 679 C CA . LYS A 1 90 ? -0.323 -6.824 9.541 1.00 49.03 90 LYS A CA 1
ATOM 680 C C . LYS A 1 90 ? -0.812 -8.079 8.797 1.00 49.03 90 LYS A C 1
ATOM 682 O O . LYS A 1 90 ? -1.352 -8.980 9.431 1.00 49.03 90 LYS A O 1
ATOM 687 N N . GLY A 1 91 ? -0.620 -8.130 7.476 1.00 48.72 91 GLY A N 1
ATOM 688 C CA . GLY A 1 91 ? -1.026 -9.261 6.621 1.00 48.72 91 GLY A CA 1
ATOM 689 C C . GLY A 1 91 ? -2.488 -9.262 6.147 1.00 48.72 91 GLY A C 1
ATOM 690 O O . GLY A 1 91 ? -2.878 -10.153 5.396 1.00 48.72 91 GLY A O 1
ATOM 691 N N . SER A 1 92 ? -3.289 -8.268 6.547 1.00 49.56 92 SER A N 1
ATOM 692 C CA . SER A 1 92 ? -4.717 -8.140 6.194 1.00 49.56 92 SER A CA 1
ATOM 693 C C . SER A 1 92 ? -4.983 -7.146 5.047 1.00 49.56 92 SER A C 1
ATOM 695 O O . SER A 1 92 ? -6.117 -6.902 4.651 1.00 49.56 92 SER A O 1
ATOM 697 N N . ALA A 1 93 ? -3.930 -6.595 4.445 1.00 53.72 93 ALA A N 1
ATOM 698 C CA . ALA A 1 93 ? -4.035 -5.888 3.174 1.00 53.72 93 ALA A CA 1
ATOM 699 C C . ALA A 1 93 ? -2.807 -6.145 2.306 1.00 53.72 93 ALA A C 1
ATOM 701 O O . ALA A 1 93 ? -1.713 -6.406 2.809 1.00 53.72 93 ALA A O 1
ATOM 702 N N . LYS A 1 94 ? -3.005 -6.071 0.997 1.00 52.12 94 LYS A N 1
ATOM 703 C CA . LYS A 1 94 ? -1.951 -5.962 -0.011 1.00 52.12 94 LYS A CA 1
ATOM 704 C C . LYS A 1 94 ? -2.316 -4.773 -0.863 1.00 52.12 94 LYS A C 1
ATOM 706 O O . LYS A 1 94 ? -3.474 -4.646 -1.216 1.00 52.12 94 LYS A O 1
ATOM 711 N N . ALA A 1 95 ? -1.393 -3.880 -1.161 1.00 55.16 95 ALA A N 1
ATOM 712 C CA . ALA A 1 95 ? -1.767 -2.673 -1.877 1.00 55.16 95 ALA A CA 1
ATOM 713 C C . ALA A 1 95 ? -0.879 -2.503 -3.113 1.00 55.16 95 ALA A C 1
ATOM 715 O O . ALA A 1 95 ? 0.347 -2.588 -3.022 1.00 55.16 95 ALA A O 1
ATOM 716 N N . VAL A 1 96 ? -1.531 -2.292 -4.258 1.00 48.84 96 VAL A N 1
ATOM 717 C CA . VAL A 1 96 ? -0.936 -1.796 -5.499 1.00 48.84 96 VAL A CA 1
ATOM 718 C C . VAL A 1 96 ? -0.759 -0.310 -5.274 1.00 48.84 96 VAL A C 1
ATOM 720 O O . VAL A 1 96 ? -1.717 0.452 -5.133 1.00 48.84 96 VAL A O 1
ATOM 723 N N . LEU A 1 97 ? 0.479 0.098 -5.108 1.00 50.06 97 LEU A N 1
ATOM 724 C CA . LEU A 1 97 ? 0.808 1.431 -4.646 1.00 50.06 97 LEU A CA 1
ATOM 725 C C . LEU A 1 97 ? 1.521 2.136 -5.804 1.00 50.06 97 LEU A C 1
ATOM 727 O O . LEU A 1 97 ? 2.170 1.486 -6.594 1.00 50.06 97 LEU A O 1
ATOM 731 N N . ALA A 1 98 ? 1.392 3.446 -5.982 1.00 38.56 98 ALA A N 1
ATOM 732 C CA . ALA A 1 98 ? 2.180 4.203 -6.968 1.00 38.56 98 ALA A CA 1
ATOM 733 C C . ALA A 1 98 ? 2.132 5.696 -6.602 1.00 38.56 98 ALA A C 1
ATOM 735 O O . ALA A 1 98 ? 1.072 6.189 -6.229 1.00 38.56 98 ALA A O 1
ATOM 736 N N . PRO A 1 99 ? 3.202 6.495 -6.717 1.00 42.72 99 PRO A N 1
ATOM 737 C CA . PRO A 1 99 ? 4.510 6.276 -6.129 1.00 42.72 99 PRO A CA 1
ATOM 738 C C . PRO A 1 99 ? 4.986 7.495 -5.324 1.00 42.72 99 PRO A C 1
ATOM 740 O O . PRO A 1 99 ? 5.126 8.587 -5.863 1.00 42.72 99 PRO A O 1
ATOM 743 N N . VAL A 1 100 ? 5.420 7.255 -4.092 1.00 32.44 100 VAL A N 1
ATOM 744 C CA . VAL A 1 100 ? 6.785 7.598 -3.662 1.00 32.44 100 VAL A CA 1
ATOM 745 C C . VAL A 1 100 ? 7.259 6.438 -2.779 1.00 32.44 100 VAL A C 1
ATOM 747 O O . VAL A 1 100 ? 6.439 5.626 -2.355 1.00 32.44 100 VAL A O 1
ATOM 750 N N . SER A 1 101 ? 8.565 6.323 -2.555 1.00 44.09 101 SER A N 1
ATOM 751 C CA . SER A 1 101 ? 9.284 5.223 -1.889 1.00 44.09 101 SER A CA 1
ATOM 752 C C . SER A 1 101 ? 8.895 4.960 -0.417 1.00 44.09 101 SER A C 1
ATOM 754 O O . SER A 1 101 ? 9.741 4.930 0.477 1.00 44.09 101 SER A O 1
ATOM 756 N N . PHE A 1 102 ? 7.610 4.764 -0.140 1.00 49.88 102 PHE A N 1
ATOM 757 C CA . PHE A 1 102 ? 7.061 4.440 1.163 1.00 49.88 102 PHE A CA 1
ATOM 758 C C . PHE A 1 102 ? 6.929 2.924 1.285 1.00 49.88 102 PHE A C 1
ATOM 760 O O . PHE A 1 102 ? 6.056 2.300 0.689 1.00 49.88 102 PHE A O 1
ATOM 767 N N . SER A 1 103 ? 7.782 2.319 2.108 1.00 49.84 103 SER A N 1
ATOM 768 C CA . SER A 1 103 ? 7.516 0.984 2.637 1.00 49.84 103 SER A CA 1
ATOM 769 C C . SER A 1 103 ? 6.638 1.138 3.876 1.00 49.84 103 SER A C 1
ATOM 771 O O . SER A 1 103 ? 7.100 1.631 4.911 1.00 49.84 103 SER A O 1
ATOM 773 N N . VAL A 1 104 ? 5.368 0.737 3.781 1.00 54.75 104 VAL A N 1
ATOM 774 C CA . VAL A 1 104 ? 4.490 0.663 4.954 1.00 54.75 104 VAL A CA 1
ATOM 775 C C . VAL A 1 104 ? 4.827 -0.629 5.712 1.00 54.75 104 VAL A C 1
ATOM 777 O O . VAL A 1 104 ? 4.771 -1.715 5.129 1.00 54.75 104 VAL A O 1
ATOM 780 N N . PRO A 1 105 ? 5.205 -0.570 7.004 1.00 54.34 105 PRO A N 1
ATOM 781 C CA . PRO A 1 105 ? 5.618 -1.758 7.739 1.00 54.34 105 PRO A CA 1
ATOM 782 C C . PRO A 1 105 ? 4.525 -2.835 7.776 1.00 54.34 105 PRO A C 1
ATOM 784 O O . PRO A 1 105 ? 3.492 -2.655 8.414 1.00 54.34 105 PRO A O 1
ATOM 787 N N . GLY A 1 106 ? 4.800 -3.994 7.172 1.00 58.97 106 GLY A N 1
ATOM 788 C CA . GLY A 1 106 ? 3.903 -5.154 7.212 1.00 58.97 106 GLY A CA 1
ATOM 789 C C . GLY A 1 106 ? 2.903 -5.255 6.059 1.00 58.97 106 GLY A C 1
ATOM 790 O O . GLY A 1 106 ? 2.037 -6.125 6.129 1.00 58.97 106 GLY A O 1
ATOM 791 N N . PHE A 1 107 ? 3.046 -4.420 5.023 1.00 69.06 107 PHE A N 1
ATOM 792 C CA . PHE A 1 107 ? 2.267 -4.499 3.788 1.00 69.06 107 PHE A CA 1
ATOM 793 C C . PHE A 1 107 ? 3.197 -4.637 2.581 1.00 69.06 107 PHE A C 1
ATOM 795 O O . PHE A 1 107 ? 4.175 -3.886 2.497 1.00 69.06 107 PHE A O 1
ATOM 802 N N . PRO A 1 108 ? 2.920 -5.574 1.661 1.00 75.25 108 PRO A N 1
ATOM 803 C CA . PRO A 1 108 ? 3.615 -5.616 0.390 1.00 75.25 108 PRO A CA 1
ATOM 804 C C . PRO A 1 108 ? 3.185 -4.427 -0.474 1.00 75.25 108 PRO A C 1
ATOM 806 O O . PRO A 1 108 ? 2.010 -4.049 -0.490 1.00 75.25 108 PRO A O 1
ATOM 809 N N . VAL A 1 109 ? 4.165 -3.819 -1.139 1.00 78.75 109 VAL A N 1
ATOM 810 C CA . VAL A 1 109 ? 4.038 -2.575 -1.910 1.00 78.75 109 VAL A CA 1
ATOM 811 C C . VAL A 1 109 ? 4.675 -2.811 -3.270 1.00 78.75 109 VAL A C 1
ATOM 813 O O . VAL A 1 109 ? 5.871 -3.085 -3.321 1.00 78.75 109 VAL A O 1
ATOM 816 N N . PHE A 1 110 ? 3.917 -2.683 -4.353 1.00 83.12 110 PHE A N 1
ATOM 817 C CA . PHE A 1 110 ? 4.430 -2.788 -5.725 1.00 83.12 110 PHE A CA 1
ATOM 818 C C . PHE A 1 110 ? 4.134 -1.469 -6.429 1.00 83.12 110 PHE A C 1
ATOM 820 O O . PHE A 1 110 ? 2.964 -1.194 -6.679 1.00 83.12 110 PHE A O 1
ATOM 827 N N . ALA A 1 111 ? 5.166 -0.623 -6.560 1.00 80.75 111 ALA A N 1
ATOM 828 C CA . ALA A 1 111 ? 5.019 0.812 -6.792 1.00 80.75 111 ALA A CA 1
ATOM 829 C C . ALA A 1 111 ? 6.303 1.544 -7.197 1.00 80.75 111 ALA A C 1
ATOM 831 O O . ALA A 1 111 ? 7.255 1.590 -6.410 1.00 80.75 111 ALA A O 1
ATOM 832 N N . TRP A 1 112 ? 6.326 2.277 -8.314 1.00 81.94 112 TRP A N 1
ATOM 833 C CA . TRP A 1 112 ? 7.383 3.274 -8.535 1.00 81.94 112 TRP A CA 1
ATOM 834 C C . TRP A 1 112 ? 7.004 4.398 -9.495 1.00 81.94 112 TRP A C 1
ATOM 836 O O . TRP A 1 112 ? 6.053 4.330 -10.260 1.00 81.94 112 TRP A O 1
ATOM 846 N N . LYS A 1 113 ? 7.749 5.505 -9.394 1.00 77.44 113 LYS A N 1
ATOM 847 C CA . LYS A 1 113 ? 7.548 6.679 -10.242 1.00 77.44 113 LYS A CA 1
ATOM 848 C C . LYS A 1 113 ? 8.150 6.418 -11.614 1.00 77.44 113 LYS A C 1
ATOM 850 O O . LYS A 1 113 ? 9.349 6.151 -11.686 1.00 77.44 113 LYS A O 1
ATOM 855 N N . GLY A 1 114 ? 7.331 6.573 -12.654 1.00 80.31 114 GLY A N 1
ATOM 856 C CA . GLY A 1 114 ? 7.718 6.322 -14.044 1.00 80.31 114 GLY A CA 1
ATOM 857 C C . GLY A 1 114 ? 7.526 4.868 -14.480 1.00 80.31 114 GLY A C 1
ATOM 858 O O . GLY A 1 114 ? 8.319 4.383 -15.276 1.00 80.31 114 GLY A O 1
ATOM 859 N N . GLU A 1 115 ? 6.541 4.158 -13.923 1.00 79.25 115 GLU A N 1
ATOM 860 C CA . GLU A 1 115 ? 6.176 2.814 -14.387 1.00 79.25 115 GLU A CA 1
ATOM 861 C C . GLU A 1 115 ? 5.594 2.839 -15.809 1.00 79.25 115 GLU A C 1
ATOM 863 O O . GLU A 1 115 ? 4.935 3.806 -16.205 1.00 79.25 115 GLU A O 1
ATOM 868 N N . SER A 1 116 ? 5.864 1.784 -16.579 1.00 86.44 116 SER A N 1
ATOM 869 C CA . SER A 1 116 ? 5.186 1.537 -17.854 1.00 86.44 116 SER A CA 1
ATOM 870 C C . SER A 1 116 ? 3.781 0.965 -17.627 1.00 86.44 116 SER A C 1
ATOM 872 O O . SER A 1 116 ? 3.439 0.548 -16.521 1.00 86.44 116 SER A O 1
ATOM 874 N N . GLU A 1 117 ? 2.954 0.908 -18.673 1.00 86.19 117 GLU A N 1
ATOM 875 C CA . GLU A 1 117 ? 1.630 0.273 -18.582 1.00 86.19 117 GLU A CA 1
ATOM 876 C C . GLU A 1 117 ? 1.735 -1.219 -18.215 1.00 86.19 117 GLU A C 1
ATOM 878 O O . GLU A 1 117 ? 0.987 -1.707 -17.367 1.00 86.19 117 GLU A O 1
ATOM 883 N N . ASP A 1 118 ? 2.715 -1.927 -18.780 1.00 87.25 118 ASP A N 1
ATOM 884 C CA . ASP A 1 118 ? 2.977 -3.332 -18.454 1.00 87.25 118 ASP A CA 1
ATOM 885 C C . ASP A 1 118 ? 3.384 -3.508 -16.987 1.00 87.25 118 ASP A C 1
ATOM 887 O O . ASP A 1 118 ? 2.956 -4.453 -16.320 1.00 87.25 118 ASP A O 1
ATOM 891 N N . ASP A 1 119 ? 4.195 -2.588 -16.464 1.00 85.88 119 ASP A N 1
ATOM 892 C CA . ASP A 1 119 ? 4.591 -2.588 -15.058 1.00 85.88 119 ASP A CA 1
ATOM 893 C C . ASP A 1 119 ? 3.401 -2.309 -14.131 1.00 85.88 119 ASP A C 1
ATOM 895 O O . ASP A 1 119 ? 3.259 -2.969 -13.103 1.00 85.88 119 ASP A O 1
ATOM 899 N N . PHE A 1 120 ? 2.513 -1.388 -14.511 1.00 83.88 120 PHE A N 1
ATOM 900 C CA . PHE A 1 120 ? 1.294 -1.086 -13.762 1.00 83.88 120 PHE A CA 1
ATOM 901 C C . PHE A 1 120 ? 0.388 -2.322 -13.640 1.00 83.88 120 PHE A C 1
ATOM 903 O O . PHE A 1 120 ? -0.020 -2.698 -12.536 1.00 83.88 120 PHE A O 1
ATOM 910 N N . TRP A 1 121 ? 0.124 -3.015 -14.752 1.00 86.31 121 TRP A N 1
ATOM 911 C CA . TRP A 1 121 ? -0.657 -4.255 -14.736 1.00 86.31 121 TRP A CA 1
ATOM 912 C C . TRP A 1 121 ? 0.043 -5.377 -13.968 1.00 86.31 121 TRP A C 1
ATOM 914 O O . TRP A 1 121 ? -0.612 -6.131 -13.244 1.00 86.31 121 TRP A O 1
ATOM 924 N N . TRP A 1 122 ? 1.371 -5.461 -14.057 1.00 87.31 122 TRP A N 1
ATOM 925 C CA . TRP A 1 122 ? 2.160 -6.396 -13.260 1.00 87.31 122 TRP A CA 1
ATOM 926 C C . TRP A 1 122 ? 2.033 -6.119 -11.756 1.00 87.31 122 TRP A C 1
ATOM 928 O O . TRP A 1 122 ? 1.868 -7.056 -10.972 1.00 87.31 122 TRP A O 1
ATOM 938 N N . CYS A 1 123 ? 2.053 -4.852 -11.336 1.00 85.50 123 CYS A N 1
ATOM 939 C CA . CYS A 1 123 ? 1.835 -4.467 -9.942 1.00 85.50 123 CYS A CA 1
ATOM 940 C C . CYS A 1 123 ? 0.441 -4.903 -9.459 1.00 85.50 123 CYS A C 1
ATOM 942 O O . CYS A 1 123 ? 0.321 -5.433 -8.351 1.00 85.50 123 CYS A O 1
ATOM 944 N N . ILE A 1 124 ? -0.595 -4.751 -10.296 1.00 83.69 124 ILE A N 1
ATOM 945 C CA . ILE A 1 124 ? -1.949 -5.239 -9.992 1.00 83.69 124 ILE A CA 1
ATOM 946 C C . ILE A 1 124 ? -1.957 -6.755 -9.806 1.00 83.69 124 ILE A C 1
ATOM 948 O O . ILE A 1 124 ? -2.424 -7.227 -8.766 1.00 83.69 124 ILE A O 1
ATOM 952 N N . ASP A 1 125 ? -1.406 -7.509 -10.760 1.00 86.06 125 ASP A N 1
ATOM 953 C CA . ASP A 1 125 ? -1.327 -8.973 -10.697 1.00 86.06 125 ASP A CA 1
ATOM 954 C C . ASP A 1 125 ? -0.615 -9.439 -9.417 1.00 86.06 125 ASP A C 1
ATOM 956 O O . ASP A 1 125 ? -1.133 -10.284 -8.689 1.00 86.06 125 ASP A O 1
ATOM 960 N N . ARG A 1 126 ? 0.498 -8.797 -9.039 1.00 83.88 126 ARG A N 1
ATOM 961 C CA . ARG A 1 126 ? 1.225 -9.101 -7.792 1.00 83.88 126 ARG A CA 1
ATOM 962 C C . ARG A 1 126 ? 0.410 -8.871 -6.529 1.00 83.88 126 ARG A C 1
ATOM 964 O O . ARG A 1 126 ? 0.659 -9.524 -5.514 1.00 83.88 126 ARG A O 1
ATOM 971 N N . CYS A 1 127 ? -0.548 -7.953 -6.563 1.00 78.38 127 CYS A N 1
ATOM 972 C CA . CYS A 1 127 ? -1.427 -7.733 -5.431 1.00 78.38 127 CYS A CA 1
ATOM 973 C C . CYS A 1 127 ? -2.615 -8.672 -5.407 1.00 78.38 127 CYS A C 1
ATOM 975 O O . CYS A 1 127 ? -2.988 -9.036 -4.303 1.00 78.38 127 CYS A O 1
ATOM 977 N N . VAL A 1 128 ? -3.200 -9.052 -6.549 1.00 81.62 128 VAL A N 1
ATOM 978 C CA . VAL A 1 128 ? -4.442 -9.850 -6.588 1.00 81.62 128 VAL A CA 1
ATOM 979 C C . VAL A 1 128 ? -4.206 -11.358 -6.706 1.00 81.62 128 VAL A C 1
ATOM 981 O O . VAL A 1 128 ? -4.963 -12.147 -6.144 1.00 81.62 128 VAL A O 1
ATOM 984 N N . ASN A 1 129 ? -3.147 -11.761 -7.403 1.00 80.62 129 ASN A N 1
ATOM 985 C CA . ASN A 1 129 ? -2.901 -13.126 -7.853 1.00 80.62 129 ASN A CA 1
ATOM 986 C C . ASN A 1 129 ? -1.761 -13.774 -7.056 1.00 80.62 129 ASN A C 1
ATOM 988 O O . ASN A 1 129 ? -0.696 -14.100 -7.580 1.00 80.62 129 ASN A O 1
ATOM 992 N N . VAL A 1 130 ? -1.964 -13.921 -5.744 1.00 77.25 130 VAL A N 1
ATOM 993 C CA . VAL A 1 130 ? -0.981 -14.561 -4.859 1.00 77.25 130 VAL A CA 1
ATOM 994 C C . VAL A 1 130 ? -1.546 -15.844 -4.279 1.00 77.25 130 VAL A C 1
ATOM 996 O O . VAL A 1 130 ? -2.640 -15.858 -3.719 1.00 77.25 130 VAL A O 1
ATOM 999 N N . GLU A 1 131 ? -0.770 -16.920 -4.368 1.00 76.38 131 GLU A N 1
ATOM 1000 C CA . GLU A 1 131 ? -1.164 -18.238 -3.882 1.00 76.38 131 GLU A CA 1
ATOM 1001 C C . GLU A 1 131 ? -1.567 -18.200 -2.395 1.00 76.38 131 GLU A C 1
ATOM 1003 O O . GLU A 1 131 ? -0.869 -17.645 -1.545 1.00 76.38 131 GLU A O 1
ATOM 1008 N N . GLY A 1 132 ? -2.745 -18.750 -2.084 1.00 78.38 132 GLY A N 1
ATOM 1009 C CA . GLY A 1 132 ? -3.294 -18.778 -0.723 1.00 78.38 132 GLY A CA 1
ATOM 1010 C C . GLY A 1 132 ? -3.842 -17.441 -0.206 1.00 78.38 132 GLY A C 1
ATOM 1011 O O . GLY A 1 132 ? -4.272 -17.359 0.948 1.00 78.38 132 GLY A O 1
ATOM 1012 N N . TRP A 1 133 ? -3.872 -16.391 -1.029 1.00 78.44 133 TRP A N 1
ATOM 1013 C CA . TRP A 1 133 ? -4.399 -15.087 -0.651 1.00 78.44 133 TRP A CA 1
ATOM 1014 C C . TRP A 1 133 ? -5.463 -14.624 -1.659 1.00 78.44 133 TRP A C 1
ATOM 1016 O O . TRP A 1 133 ? -5.291 -14.732 -2.865 1.00 78.44 133 TRP A O 1
ATOM 1026 N N . GLN A 1 134 ? -6.593 -14.129 -1.152 1.00 80.56 134 GLN A N 1
ATOM 1027 C CA . GLN A 1 134 ? -7.683 -13.577 -1.960 1.00 80.56 134 GLN A CA 1
ATOM 1028 C C . GLN A 1 134 ? -8.240 -12.348 -1.245 1.00 80.56 134 GLN A C 1
ATOM 1030 O O . GLN A 1 134 ? -8.535 -12.456 -0.048 1.00 80.56 134 GLN A O 1
ATOM 1035 N N . PRO A 1 135 ? -8.382 -11.202 -1.922 1.00 81.31 135 PRO A N 1
ATOM 1036 C CA . PRO A 1 135 ? -8.953 -10.016 -1.314 1.00 81.31 135 PRO A CA 1
ATOM 1037 C C . PRO A 1 135 ? -10.460 -10.188 -1.119 1.00 81.31 135 PRO A C 1
ATOM 1039 O O . PRO A 1 135 ? -11.129 -10.855 -1.903 1.00 81.31 135 PRO A O 1
ATOM 1042 N N . ASN A 1 136 ? -11.000 -9.579 -0.066 1.00 81.94 136 ASN A N 1
ATOM 1043 C CA . ASN A 1 136 ? -12.442 -9.496 0.177 1.00 81.94 136 ASN A CA 1
ATOM 1044 C C . ASN A 1 136 ? -12.962 -8.049 0.158 1.00 81.94 136 ASN A C 1
ATOM 1046 O O . ASN A 1 136 ? -14.165 -7.844 0.289 1.00 81.94 136 ASN A O 1
ATOM 1050 N N . MET A 1 137 ? -12.072 -7.063 -0.011 1.00 79.12 137 MET A N 1
ATOM 1051 C CA . MET A 1 137 ? -12.390 -5.641 -0.153 1.00 79.12 137 MET A CA 1
ATOM 1052 C C . MET A 1 137 ? -11.374 -4.967 -1.087 1.00 79.12 137 MET A C 1
ATOM 1054 O O . MET A 1 137 ? -10.216 -5.391 -1.140 1.00 79.12 137 MET A O 1
ATOM 1058 N N . VAL A 1 138 ? -11.806 -3.916 -1.788 1.00 82.56 138 VAL A N 1
ATOM 1059 C CA . VAL A 1 138 ? -10.982 -3.039 -2.640 1.00 82.56 138 VAL A CA 1
ATOM 1060 C C . VAL A 1 138 ? -11.138 -1.600 -2.156 1.00 82.56 138 VAL A C 1
ATOM 1062 O O . VAL A 1 138 ? -12.304 -1.221 -1.907 1.00 82.56 138 VAL A O 1
#